Protein AF-A0A814L2W8-F1 (afdb_monomer_lite)

Radius of gyration: 15.25 Å; chains: 1; bounding box: 30×23×44 Å

Sequence (89 aa):
MGQLGEVAVYVMLTGIIQFAYCLLVGTFPFNSFLSGFISTVGCFVLAASLRIQLNKANQSTFNVTPERAFADFVFAHIILHLVVMNFIG

Organism: Adineta ricciae (NCBI:txid249248)

Structure (mmCIF, N/CA/C/O backbone):
data_AF-A0A814L2W8-F1
#
_entry.id   AF-A0A814L2W8-F1
#
loop_
_atom_site.group_PDB
_atom_site.id
_atom_site.type_symbol
_atom_site.label_atom_id
_atom_site.label_alt_id
_atom_site.label_comp_id
_atom_site.label_asym_id
_atom_site.label_entity_id
_atom_site.label_seq_id
_atom_site.pdbx_PDB_ins_code
_atom_site.Cartn_x
_atom_site.Cartn_y
_atom_site.Cartn_z
_atom_site.occupancy
_atom_site.B_iso_or_equiv
_atom_site.auth_seq_id
_atom_site.auth_comp_id
_atom_site.auth_asym_id
_atom_site.auth_atom_id
_atom_site.pdbx_PDB_model_num
ATOM 1 N N . MET A 1 1 ? -16.410 -5.068 7.577 1.00 53.00 1 MET A N 1
ATOM 2 C CA . MET A 1 1 ? -15.187 -5.889 7.767 1.00 53.00 1 MET A CA 1
ATOM 3 C C . MET A 1 1 ? -14.790 -6.682 6.513 1.00 53.00 1 MET A C 1
ATOM 5 O O . MET A 1 1 ? -13.607 -6.957 6.371 1.00 53.00 1 MET A O 1
ATOM 9 N N . GLY A 1 2 ? -15.719 -6.997 5.591 1.00 62.62 2 GLY A N 1
ATOM 10 C CA . GLY A 1 2 ? -15.397 -7.634 4.297 1.00 62.62 2 GLY A CA 1
ATOM 11 C C . GLY A 1 2 ? -14.568 -6.755 3.349 1.00 62.62 2 GLY A C 1
ATOM 12 O O . GLY A 1 2 ? -13.516 -7.186 2.893 1.00 62.62 2 GLY A O 1
ATOM 13 N N . GLN A 1 3 ? -14.951 -5.484 3.185 1.00 68.19 3 GLN A N 1
ATOM 14 C CA . GLN A 1 3 ? -14.335 -4.570 2.207 1.00 68.19 3 GLN A CA 1
ATOM 15 C C . GLN A 1 3 ? -12.818 -4.359 2.394 1.00 68.19 3 GLN A C 1
ATOM 17 O O . GLN A 1 3 ? -12.072 -4.335 1.423 1.00 68.19 3 GLN A O 1
ATOM 22 N N . LEU A 1 4 ? -12.321 -4.268 3.636 1.00 73.50 4 LEU A N 1
ATOM 23 C CA . LEU A 1 4 ? -10.883 -4.086 3.899 1.00 73.50 4 LEU A CA 1
ATOM 24 C C . LEU A 1 4 ? -10.059 -5.336 3.528 1.00 73.50 4 LEU A C 1
ATOM 26 O O . LEU A 1 4 ? -8.895 -5.233 3.152 1.00 73.50 4 LEU A O 1
ATOM 30 N N . GLY A 1 5 ? -10.665 -6.524 3.636 1.00 77.50 5 GLY A N 1
ATOM 31 C CA . GLY A 1 5 ? -10.042 -7.776 3.206 1.00 77.50 5 GLY A CA 1
ATOM 32 C C . GLY A 1 5 ? -9.943 -7.878 1.689 1.00 77.50 5 GLY A C 1
ATOM 33 O O . GLY A 1 5 ? -8.900 -8.271 1.179 1.00 77.50 5 GLY A O 1
ATOM 34 N N . GLU A 1 6 ? -10.993 -7.471 0.978 1.00 81.94 6 GLU A N 1
ATOM 35 C CA . GLU A 1 6 ? -11.014 -7.453 -0.489 1.00 81.94 6 GLU A CA 1
ATOM 36 C C . GLU A 1 6 ? -9.962 -6.489 -1.051 1.00 81.94 6 GLU A C 1
ATOM 38 O O . GLU A 1 6 ? -9.207 -6.860 -1.948 1.00 81.94 6 GLU A O 1
ATOM 43 N N . VAL A 1 7 ? -9.830 -5.297 -0.457 1.00 84.12 7 VAL A N 1
ATOM 44 C CA . VAL A 1 7 ? -8.786 -4.326 -0.826 1.00 84.12 7 VAL A CA 1
ATOM 45 C C . VAL A 1 7 ? -7.385 -4.893 -0.585 1.00 84.12 7 VAL A C 1
ATOM 47 O O . VAL A 1 7 ? -6.522 -4.766 -1.450 1.00 84.12 7 VAL A O 1
ATOM 50 N N . ALA A 1 8 ? -7.145 -5.564 0.546 1.00 85.88 8 ALA A N 1
ATOM 51 C CA . ALA A 1 8 ? -5.844 -6.171 0.829 1.00 85.88 8 ALA A CA 1
ATOM 52 C C . ALA A 1 8 ? -5.480 -7.267 -0.189 1.00 85.88 8 ALA A C 1
ATOM 54 O O . ALA A 1 8 ? -4.347 -7.313 -0.665 1.00 85.88 8 ALA A O 1
ATOM 55 N N . VAL A 1 9 ? -6.441 -8.116 -0.569 1.00 88.12 9 VAL A N 1
ATOM 56 C CA . VAL A 1 9 ? -6.233 -9.148 -1.597 1.00 88.12 9 VAL A CA 1
ATOM 57 C C . VAL A 1 9 ? -5.965 -8.514 -2.962 1.00 88.12 9 VAL A C 1
ATOM 59 O O . VAL A 1 9 ? -5.021 -8.912 -3.638 1.00 88.12 9 VAL A O 1
ATOM 62 N N . TYR A 1 10 ? -6.739 -7.498 -3.349 1.00 86.94 10 TYR A N 1
ATOM 63 C CA . TYR A 1 10 ? -6.537 -6.767 -4.602 1.00 86.94 10 TYR A CA 1
ATOM 64 C C . TYR A 1 10 ? -5.137 -6.138 -4.692 1.00 86.94 10 TYR A C 1
ATOM 66 O O . TYR A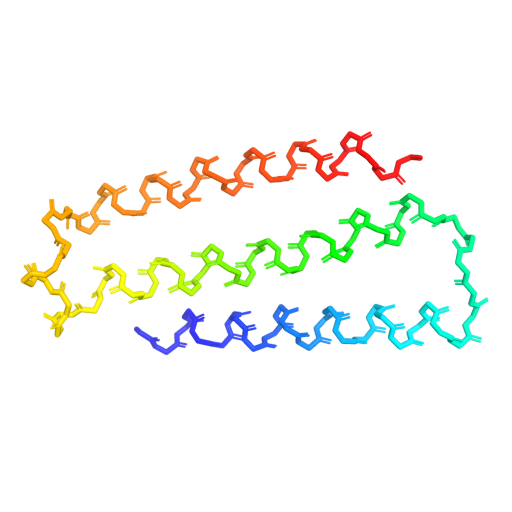 1 10 ? -4.425 -6.312 -5.685 1.00 86.94 10 TYR A O 1
ATOM 74 N N . VAL A 1 11 ? -4.706 -5.449 -3.633 1.00 90.56 11 VAL A N 1
ATOM 75 C CA . VAL A 1 11 ? -3.387 -4.808 -3.565 1.00 90.56 11 VAL A CA 1
ATOM 76 C C . VAL A 1 11 ? -2.261 -5.849 -3.596 1.00 90.56 11 VAL A C 1
ATOM 78 O O . VAL A 1 11 ? -1.278 -5.668 -4.313 1.00 90.56 11 VAL A O 1
ATOM 81 N N . MET A 1 12 ? -2.423 -6.969 -2.886 1.00 90.38 12 MET A N 1
ATOM 82 C CA . MET A 1 12 ? -1.466 -8.080 -2.901 1.00 90.38 12 MET A CA 1
ATOM 83 C C . MET A 1 12 ? -1.311 -8.680 -4.305 1.00 90.38 12 MET A C 1
ATOM 85 O O . MET A 1 12 ? -0.190 -8.855 -4.778 1.00 90.38 12 MET A O 1
ATOM 89 N N . LEU A 1 13 ? -2.423 -8.957 -4.994 1.00 92.00 13 LEU A N 1
ATOM 90 C CA . LEU A 1 13 ? -2.400 -9.468 -6.369 1.00 92.00 13 LEU A CA 1
ATOM 91 C C . LEU A 1 13 ? -1.713 -8.485 -7.323 1.00 92.00 13 LEU A C 1
ATOM 93 O O . LEU A 1 13 ? -0.925 -8.901 -8.168 1.00 92.00 13 LEU A O 1
ATOM 97 N N . THR A 1 14 ? -1.951 -7.184 -7.149 1.00 92.56 14 THR A N 1
ATOM 98 C CA . THR A 1 14 ? -1.312 -6.135 -7.957 1.00 92.56 14 THR A CA 1
ATOM 99 C C . THR A 1 14 ? 0.211 -6.135 -7.781 1.00 92.56 14 THR A C 1
ATOM 101 O O . THR A 1 14 ? 0.939 -6.087 -8.773 1.00 92.56 14 THR A O 1
ATOM 104 N N . GLY A 1 15 ? 0.706 -6.266 -6.544 1.00 91.81 15 GLY A N 1
ATOM 105 C CA . GLY A 1 15 ? 2.142 -6.376 -6.263 1.00 91.81 15 GLY A CA 1
ATOM 106 C C . GLY A 1 15 ? 2.777 -7.638 -6.861 1.00 91.81 15 GLY A C 1
ATOM 107 O O . GLY A 1 15 ? 3.865 -7.570 -7.433 1.00 91.81 15 GLY A O 1
ATOM 108 N N . ILE A 1 16 ? 2.076 -8.779 -6.809 1.00 94.94 16 ILE A N 1
ATOM 109 C CA . ILE A 1 16 ? 2.523 -10.032 -7.445 1.00 94.94 16 ILE A CA 1
ATOM 110 C C . ILE A 1 16 ? 2.639 -9.855 -8.963 1.00 94.94 16 ILE A C 1
ATOM 112 O O . ILE A 1 16 ? 3.642 -10.253 -9.552 1.00 94.94 16 ILE A O 1
ATOM 116 N N . ILE A 1 17 ? 1.642 -9.233 -9.597 1.00 94.31 17 ILE A N 1
ATOM 117 C CA . ILE A 1 17 ? 1.645 -8.979 -11.042 1.00 94.31 17 ILE A CA 1
ATOM 118 C C . ILE A 1 17 ? 2.791 -8.033 -11.429 1.00 94.31 17 ILE A C 1
ATOM 120 O O . ILE A 1 17 ? 3.503 -8.317 -12.391 1.00 94.31 17 ILE A O 1
ATOM 124 N N . GLN A 1 18 ? 3.023 -6.952 -10.674 1.00 91.25 18 GLN A N 1
ATOM 125 C CA . GLN A 1 18 ? 4.161 -6.050 -10.899 1.00 91.25 18 GLN A CA 1
ATOM 126 C C . GLN A 1 18 ? 5.503 -6.779 -10.800 1.00 91.25 18 GLN A C 1
ATOM 128 O O . GLN A 1 18 ? 6.375 -6.587 -11.647 1.00 91.25 18 GLN A O 1
ATOM 133 N N . PHE A 1 19 ? 5.668 -7.626 -9.784 1.00 92.38 19 PHE A N 1
ATOM 134 C CA . PHE A 1 19 ? 6.884 -8.411 -9.605 1.00 92.38 19 PHE A CA 1
ATOM 135 C C . PHE A 1 19 ? 7.090 -9.402 -10.757 1.00 92.38 19 PHE A C 1
ATOM 137 O O . PHE A 1 19 ? 8.177 -9.466 -11.325 1.00 92.38 19 PHE A O 1
ATOM 144 N N . ALA A 1 20 ? 6.037 -10.113 -11.167 1.00 94.75 20 ALA A N 1
ATOM 145 C CA . ALA A 1 20 ? 6.088 -11.016 -12.313 1.00 94.75 20 ALA A CA 1
ATOM 146 C C . ALA A 1 20 ? 6.442 -10.274 -13.613 1.00 94.75 20 ALA A C 1
ATOM 148 O O . ALA A 1 20 ? 7.290 -10.739 -14.369 1.00 94.75 20 ALA A O 1
ATOM 149 N N . TYR A 1 21 ? 5.854 -9.098 -13.854 1.00 91.31 21 TYR A N 1
ATOM 150 C CA . TYR A 1 21 ? 6.189 -8.260 -15.007 1.00 91.31 21 TYR A CA 1
ATOM 151 C C . TYR A 1 21 ? 7.672 -7.863 -15.016 1.00 91.31 21 TYR A C 1
ATOM 153 O O . TYR A 1 21 ? 8.335 -7.990 -16.042 1.00 91.31 21 TYR A O 1
ATOM 161 N N . CYS A 1 22 ? 8.208 -7.454 -13.864 1.00 91.38 22 CYS A N 1
ATOM 162 C CA . CYS A 1 22 ? 9.619 -7.102 -13.701 1.00 91.38 22 CYS A CA 1
ATOM 163 C C . CYS A 1 22 ? 10.557 -8.277 -14.027 1.00 91.38 22 CYS A C 1
ATOM 165 O O . CYS A 1 22 ? 11.565 -8.096 -14.708 1.00 91.38 22 CYS A O 1
ATOM 167 N N . LEU A 1 23 ? 10.197 -9.497 -13.613 1.00 91.62 23 LEU A N 1
ATOM 168 C CA . LEU A 1 23 ? 10.958 -10.707 -13.943 1.00 91.62 23 LEU A CA 1
ATOM 169 C C . LEU A 1 23 ? 10.915 -11.060 -15.438 1.00 91.62 23 LEU A C 1
ATOM 171 O O . LEU A 1 23 ? 11.888 -11.601 -15.957 1.00 91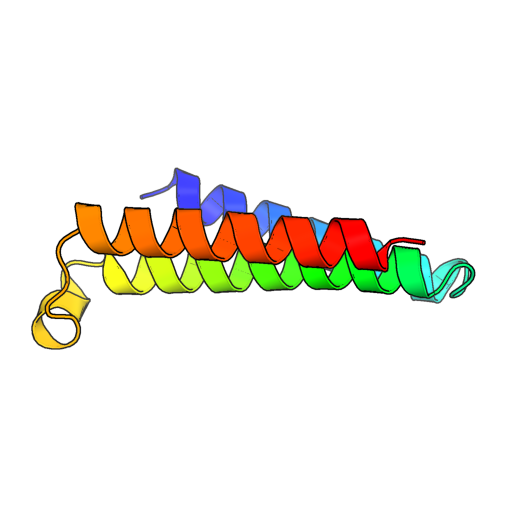.62 23 LEU A O 1
ATOM 175 N N . LEU A 1 24 ? 9.797 -10.789 -16.119 1.00 92.94 24 LEU A N 1
ATOM 176 C CA . LEU A 1 24 ? 9.584 -11.174 -17.519 1.00 92.94 24 LEU A CA 1
ATOM 177 C C . LEU A 1 24 ? 10.133 -10.153 -18.523 1.00 92.94 24 LEU A C 1
ATOM 179 O O . LEU A 1 24 ? 10.694 -10.541 -19.544 1.00 92.94 24 LEU A O 1
ATOM 183 N N . VAL A 1 25 ? 9.934 -8.861 -18.261 1.00 91.00 25 VAL A N 1
ATOM 184 C CA . VAL A 1 25 ? 10.233 -7.768 -19.206 1.00 91.00 25 VAL A CA 1
ATOM 185 C C . VAL A 1 25 ? 11.526 -7.034 -18.840 1.00 91.00 25 VAL A C 1
ATOM 187 O O . VAL A 1 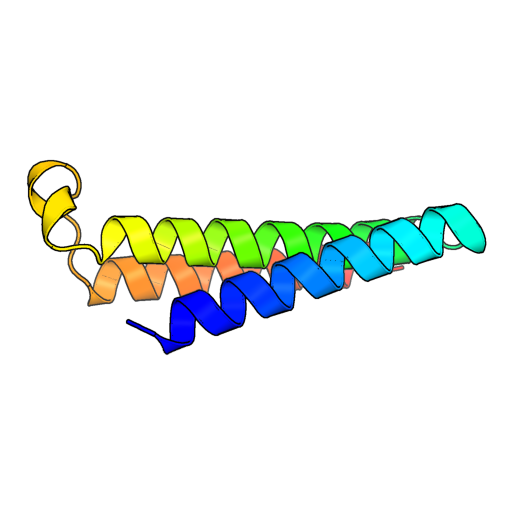25 ? 12.148 -6.405 -19.694 1.00 91.00 25 VAL A O 1
ATOM 190 N N . GLY A 1 26 ? 11.976 -7.164 -17.592 1.00 86.19 26 GLY A N 1
ATOM 191 C CA . GLY A 1 26 ? 13.174 -6.517 -17.076 1.00 86.19 26 GLY A CA 1
ATOM 192 C C . GLY A 1 26 ? 12.868 -5.310 -16.192 1.00 86.19 26 GLY A C 1
ATOM 193 O O . GLY A 1 26 ? 11.723 -4.956 -15.917 1.00 86.19 26 GLY A O 1
ATOM 194 N N . THR A 1 27 ? 13.940 -4.682 -15.717 1.00 84.81 27 THR A N 1
ATOM 195 C CA . THR A 1 27 ? 13.913 -3.733 -14.599 1.00 84.81 27 THR A CA 1
ATOM 196 C C . THR A 1 27 ? 14.007 -2.271 -15.022 1.00 84.81 27 THR A C 1
ATOM 198 O O . THR A 1 27 ? 14.123 -1.423 -14.150 1.00 84.81 27 THR A O 1
ATOM 201 N N . PHE A 1 28 ? 13.997 -1.933 -16.314 1.00 87.94 28 PHE A N 1
ATOM 202 C CA . PHE A 1 28 ? 14.125 -0.540 -16.757 1.00 87.94 28 PHE A CA 1
ATOM 203 C C . PHE A 1 28 ? 12.749 0.094 -17.037 1.00 87.94 28 PHE A C 1
ATOM 205 O O . PHE A 1 28 ? 12.029 -0.433 -17.887 1.00 87.94 28 PHE A O 1
ATOM 212 N N . PRO A 1 29 ? 12.387 1.236 -16.411 1.00 86.06 29 PRO A N 1
ATOM 213 C CA . PRO A 1 29 ? 13.088 1.962 -15.338 1.00 86.06 29 PRO A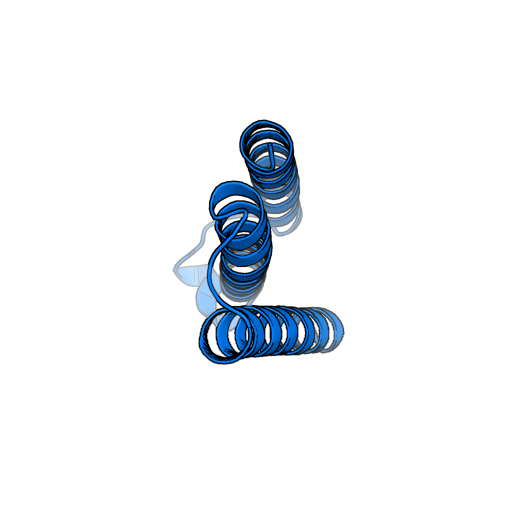 CA 1
ATOM 214 C C . PRO A 1 29 ? 12.862 1.366 -13.929 1.00 86.06 29 PRO A C 1
ATOM 216 O O . PRO A 1 29 ? 11.730 1.102 -13.516 1.00 86.06 29 PRO A O 1
ATOM 219 N N . PHE A 1 30 ? 13.947 1.202 -13.156 1.00 88.31 30 PHE A N 1
ATOM 220 C CA . PHE A 1 30 ? 13.915 0.455 -11.883 1.00 88.31 30 PHE A CA 1
ATOM 221 C C . PHE A 1 30 ? 13.210 1.221 -10.768 1.00 88.31 30 PHE A C 1
ATOM 223 O O . PHE A 1 30 ? 12.476 0.625 -9.983 1.00 88.31 30 PHE A O 1
ATOM 230 N N . ASN A 1 31 ? 13.374 2.543 -10.740 1.00 92.00 31 ASN A N 1
ATOM 231 C CA . ASN A 1 31 ? 12.718 3.416 -9.771 1.00 92.00 31 ASN A CA 1
ATOM 232 C C . ASN A 1 31 ? 11.194 3.368 -9.902 1.00 92.00 31 ASN A C 1
ATOM 234 O O . ASN A 1 31 ? 10.500 3.236 -8.898 1.00 92.00 31 ASN A O 1
ATOM 238 N N . SER A 1 32 ? 10.662 3.369 -11.127 1.00 91.75 32 SER A N 1
ATOM 239 C CA . SER A 1 32 ? 9.216 3.278 -11.346 1.00 91.75 32 SER A CA 1
ATOM 240 C C . SER A 1 32 ? 8.655 1.916 -10.929 1.00 91.75 32 SER A C 1
ATOM 242 O O . SER A 1 32 ? 7.589 1.860 -10.314 1.00 91.75 32 SER A O 1
ATOM 244 N N . PHE A 1 33 ? 9.383 0.822 -11.196 1.00 92.75 33 PHE A N 1
ATOM 2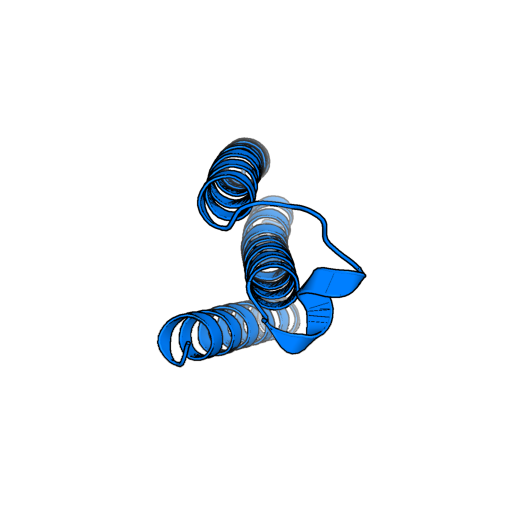45 C CA . PHE A 1 33 ? 9.023 -0.501 -10.676 1.00 92.75 33 PHE A CA 1
ATOM 246 C C . PHE A 1 33 ? 9.031 -0.512 -9.144 1.00 92.75 33 PHE A C 1
ATOM 248 O O . PHE A 1 33 ? 8.040 -0.902 -8.528 1.00 92.75 33 PHE A O 1
ATOM 255 N N . LEU A 1 34 ? 10.126 -0.062 -8.528 1.00 92.94 34 LEU A N 1
ATOM 256 C CA . LEU A 1 34 ? 10.296 -0.098 -7.081 1.00 92.94 34 LEU A CA 1
ATOM 257 C C . LEU A 1 34 ? 9.270 0.802 -6.377 1.00 92.94 34 LEU A C 1
ATOM 259 O O . LEU A 1 34 ? 8.686 0.386 -5.384 1.00 92.94 34 LEU A O 1
ATOM 263 N N . SER A 1 35 ? 8.988 1.986 -6.922 1.00 95.31 35 SER A N 1
ATOM 264 C CA . SER A 1 35 ? 7.947 2.905 -6.449 1.00 95.31 35 SER A CA 1
ATOM 265 C C . SER A 1 35 ? 6.562 2.248 -6.476 1.00 95.31 35 SER A C 1
ATOM 267 O O . SER A 1 35 ? 5.870 2.208 -5.454 1.00 95.31 35 SER A O 1
ATOM 269 N N . GLY A 1 36 ? 6.182 1.641 -7.605 1.00 93.25 36 GLY A N 1
ATOM 270 C CA . GLY A 1 36 ? 4.918 0.914 -7.726 1.00 93.25 36 GLY A CA 1
ATOM 271 C C . GLY A 1 36 ? 4.824 -0.283 -6.773 1.00 93.25 36 GLY A C 1
ATOM 272 O O . GLY A 1 36 ? 3.807 -0.470 -6.102 1.00 93.25 36 GLY A O 1
ATOM 273 N N . PHE A 1 37 ? 5.904 -1.054 -6.653 1.00 93.88 37 PHE A N 1
ATOM 274 C CA . PHE A 1 37 ? 5.958 -2.222 -5.780 1.00 93.88 37 PHE A CA 1
ATOM 275 C C . PHE A 1 37 ? 5.900 -1.836 -4.292 1.00 93.88 37 PHE A C 1
ATOM 277 O O . PHE A 1 37 ? 5.135 -2.419 -3.527 1.00 93.88 37 PHE A O 1
ATOM 284 N N . ILE A 1 38 ? 6.633 -0.802 -3.870 1.00 94.25 38 ILE A N 1
ATOM 285 C CA . ILE A 1 38 ? 6.572 -0.272 -2.499 1.00 94.25 38 ILE A CA 1
ATOM 286 C C . ILE A 1 38 ? 5.176 0.275 -2.192 1.00 94.25 38 ILE A C 1
ATOM 288 O O . ILE A 1 38 ? 4.682 0.070 -1.084 1.00 94.25 38 ILE A O 1
ATOM 292 N N . SER A 1 39 ? 4.514 0.924 -3.155 1.00 95.62 39 SER A N 1
ATOM 293 C CA . SER A 1 39 ? 3.136 1.396 -2.983 1.00 95.62 39 SER A CA 1
ATOM 294 C C . SER A 1 39 ? 2.182 0.239 -2.671 1.00 95.62 39 SER A C 1
ATOM 296 O O . SER A 1 39 ? 1.445 0.302 -1.686 1.00 95.62 39 SER A O 1
ATOM 298 N N . THR A 1 40 ? 2.239 -0.856 -3.438 1.00 95.19 40 THR A N 1
ATOM 299 C CA . THR A 1 40 ? 1.366 -2.017 -3.197 1.00 95.19 40 THR A CA 1
ATOM 300 C C . THR A 1 40 ? 1.675 -2.697 -1.860 1.00 95.19 40 THR A C 1
ATOM 302 O O . THR A 1 40 ? 0.768 -2.918 -1.056 1.00 95.19 40 THR A O 1
ATOM 305 N N . VAL A 1 41 ? 2.948 -2.947 -1.543 1.00 94.69 41 VAL A N 1
ATOM 306 C CA . VAL A 1 41 ? 3.340 -3.541 -0.252 1.00 94.69 41 VAL A CA 1
ATOM 307 C C . VAL A 1 41 ? 2.940 -2.642 0.925 1.00 94.69 41 VAL A C 1
ATOM 309 O O . VAL A 1 41 ? 2.352 -3.120 1.897 1.00 94.69 41 VAL A O 1
ATOM 312 N N . GLY A 1 42 ? 3.201 -1.337 0.840 1.00 95.31 42 GLY A N 1
ATOM 313 C CA . GLY A 1 42 ? 2.869 -0.373 1.888 1.00 95.31 42 GLY A CA 1
ATOM 314 C C . GLY A 1 42 ? 1.365 -0.292 2.151 1.00 95.31 42 GLY A C 1
ATOM 315 O O . GLY A 1 42 ? 0.933 -0.394 3.299 1.00 95.31 42 GLY A O 1
ATOM 316 N N . CYS A 1 43 ? 0.552 -0.203 1.097 1.00 94.56 43 CYS A N 1
ATOM 317 C CA . CYS A 1 43 ? -0.907 -0.196 1.208 1.00 94.56 43 CYS A CA 1
ATOM 318 C C . CYS A 1 43 ? -1.443 -1.476 1.868 1.00 94.56 43 CYS A C 1
ATOM 320 O O . CYS A 1 43 ? -2.324 -1.402 2.728 1.00 94.56 43 CYS A O 1
ATOM 322 N N . PHE A 1 44 ? -0.884 -2.642 1.526 1.00 93.94 44 PHE A N 1
ATOM 323 C CA . PHE A 1 44 ? -1.248 -3.912 2.156 1.00 93.94 44 PHE A CA 1
ATOM 324 C C . PHE A 1 44 ? -0.929 -3.923 3.658 1.00 93.94 44 PHE A C 1
ATOM 326 O O . PHE A 1 44 ? -1.792 -4.259 4.472 1.00 93.94 44 PHE A O 1
ATOM 333 N N . VAL A 1 45 ? 0.285 -3.512 4.042 1.00 94.81 45 VAL A N 1
ATOM 334 C CA . VAL A 1 45 ? 0.727 -3.490 5.447 1.00 94.81 45 VAL A CA 1
ATOM 335 C C . VAL A 1 45 ? -0.101 -2.513 6.282 1.00 94.81 45 VAL A C 1
ATOM 337 O O . VAL A 1 45 ? -0.503 -2.850 7.400 1.00 94.81 45 VAL A O 1
ATOM 340 N N . LEU A 1 46 ? -0.413 -1.331 5.746 1.00 94.75 46 LEU A N 1
ATOM 341 C CA . LEU A 1 46 ? -1.259 -0.347 6.425 1.00 94.75 46 LEU A CA 1
ATOM 342 C C . LEU A 1 46 ? -2.690 -0.871 6.607 1.00 94.75 46 LEU A C 1
ATOM 344 O O . LEU A 1 46 ? -3.247 -0.765 7.700 1.00 94.75 46 LEU A O 1
ATOM 348 N N . ALA A 1 47 ? -3.272 -1.500 5.580 1.00 92.62 47 ALA A N 1
ATOM 349 C CA . ALA A 1 47 ? -4.608 -2.089 5.670 1.00 92.62 47 ALA A CA 1
ATOM 350 C C . ALA A 1 47 ? -4.657 -3.251 6.679 1.00 92.62 47 ALA A C 1
ATOM 352 O O . ALA A 1 47 ? -5.596 -3.347 7.473 1.00 92.62 47 ALA A O 1
ATOM 353 N N . ALA A 1 48 ? -3.631 -4.108 6.701 1.00 92.00 48 ALA A N 1
ATOM 354 C CA . ALA A 1 48 ? -3.503 -5.182 7.684 1.00 92.00 48 ALA A CA 1
ATOM 355 C C . ALA A 1 48 ? -3.370 -4.630 9.113 1.00 92.00 48 ALA A C 1
ATOM 357 O O . ALA A 1 48 ? -4.065 -5.090 10.020 1.00 92.00 48 ALA A O 1
ATOM 358 N N . SER A 1 49 ? -2.550 -3.594 9.302 1.00 92.56 49 SER A N 1
ATOM 359 C CA . SER A 1 49 ? -2.367 -2.916 10.592 1.00 92.56 49 SER A CA 1
ATOM 360 C C . SER A 1 49 ? -3.665 -2.289 11.098 1.00 92.56 49 SER A C 1
ATOM 362 O O . SER A 1 49 ? -4.021 -2.456 12.265 1.00 92.56 49 SER A O 1
ATOM 364 N N . LEU A 1 50 ? -4.421 -1.613 10.227 1.00 92.75 50 LEU A N 1
ATOM 365 C CA . LEU A 1 50 ? -5.734 -1.068 10.573 1.00 92.75 50 LEU A CA 1
ATOM 366 C C . LEU A 1 50 ? -6.710 -2.191 10.949 1.00 92.75 50 LEU A C 1
ATOM 368 O O . LEU A 1 50 ? -7.418 -2.097 11.949 1.00 92.75 50 LEU A O 1
ATOM 372 N N . ARG A 1 51 ? -6.716 -3.298 10.197 1.00 91.38 51 ARG A N 1
ATOM 373 C CA . ARG A 1 51 ? -7.579 -4.453 10.480 1.00 91.38 51 ARG A CA 1
ATOM 374 C C . ARG A 1 51 ? -7.310 -5.059 11.857 1.00 91.38 51 ARG A C 1
ATOM 376 O O . ARG A 1 51 ? -8.258 -5.438 12.541 1.00 91.38 51 ARG A O 1
ATOM 383 N N . ILE A 1 52 ? -6.040 -5.171 12.242 1.00 91.69 52 ILE A N 1
ATOM 384 C CA . ILE A 1 52 ? -5.627 -5.714 13.541 1.00 91.69 52 ILE A CA 1
ATOM 385 C C . ILE A 1 52 ? -6.090 -4.796 14.676 1.00 91.69 52 ILE A C 1
ATOM 387 O O . ILE A 1 52 ? -6.625 -5.306 15.661 1.00 91.69 52 ILE A O 1
ATOM 391 N N . GLN A 1 53 ? -5.946 -3.477 14.513 1.00 91.00 53 GLN A N 1
ATOM 392 C CA . GLN A 1 53 ? -6.358 -2.476 15.506 1.00 91.00 53 GLN A CA 1
ATOM 393 C C . GLN A 1 53 ? -7.883 -2.375 15.659 1.00 91.00 53 GLN A C 1
ATOM 395 O O . GLN A 1 53 ? -8.382 -2.192 16.764 1.00 91.00 53 GLN A O 1
ATOM 400 N N . LEU A 1 54 ? -8.641 -2.539 14.571 1.00 89.50 54 LEU A N 1
ATOM 401 C CA . LEU A 1 54 ? -10.109 -2.493 14.595 1.00 89.50 54 LEU A CA 1
ATOM 402 C C . LEU A 1 54 ? -10.762 -3.812 15.043 1.00 89.50 54 LEU A C 1
ATOM 404 O O . LEU A 1 54 ? -11.983 -3.875 15.213 1.00 89.50 54 LEU A O 1
ATOM 408 N N . ASN A 1 55 ? -9.988 -4.887 15.210 1.00 89.88 55 ASN A N 1
ATOM 409 C CA . ASN A 1 55 ? -10.527 -6.172 15.633 1.00 89.88 55 ASN A CA 1
ATOM 410 C C . ASN A 1 55 ? -10.869 -6.153 17.130 1.00 89.88 55 ASN A C 1
ATOM 412 O O . ASN A 1 55 ? -9.989 -5.993 17.974 1.00 89.88 55 ASN A O 1
ATOM 416 N N . LYS A 1 56 ? -12.141 -6.413 17.462 1.00 85.38 56 LYS A N 1
ATOM 417 C CA . LYS A 1 56 ? -12.633 -6.461 18.849 1.00 85.38 56 LYS A CA 1
ATOM 418 C C . LYS A 1 56 ? -11.859 -7.448 19.730 1.00 85.38 56 LYS A C 1
ATOM 420 O O . LYS A 1 56 ? -11.663 -7.178 20.908 1.00 85.38 56 LYS A O 1
ATOM 425 N N . ALA A 1 57 ? -11.378 -8.552 19.154 1.00 88.75 57 ALA A N 1
ATOM 426 C CA . ALA A 1 57 ? -10.577 -9.546 19.872 1.00 88.75 57 ALA A CA 1
ATOM 427 C C . ALA A 1 57 ? -9.228 -8.998 20.377 1.00 88.75 57 ALA A C 1
ATOM 429 O O . ALA A 1 57 ? -8.678 -9.529 21.335 1.00 88.75 57 ALA A O 1
ATOM 430 N N . ASN A 1 58 ? -8.716 -7.928 19.760 1.00 87.12 58 ASN A N 1
ATOM 431 C CA . ASN A 1 58 ? -7.411 -7.348 20.071 1.00 87.12 58 ASN A CA 1
ATOM 432 C C . ASN A 1 58 ? -7.509 -6.072 20.929 1.00 87.12 58 ASN A C 1
ATOM 434 O O . ASN A 1 58 ? -6.493 -5.420 21.167 1.00 87.12 58 ASN A O 1
ATOM 438 N N . GLN A 1 59 ? -8.702 -5.689 21.403 1.00 82.00 59 GLN A N 1
ATOM 439 C CA . GLN A 1 59 ? -8.879 -4.440 22.162 1.00 82.00 59 GLN A CA 1
ATOM 440 C C . GLN A 1 59 ? -8.152 -4.424 23.507 1.00 82.00 59 GLN A C 1
ATOM 442 O O . GLN A 1 59 ? -7.785 -3.358 23.986 1.00 82.00 59 GLN A O 1
ATOM 447 N N . SER A 1 60 ? -7.896 -5.588 24.106 1.00 85.50 60 SER A N 1
ATOM 448 C CA . SER A 1 60 ? -7.066 -5.684 25.312 1.00 85.50 60 SER A CA 1
ATOM 449 C C . SER A 1 60 ? -5.593 -5.352 25.047 1.00 85.50 60 SER A C 1
ATOM 451 O O . SER A 1 60 ? -4.884 -4.949 25.964 1.00 85.50 60 SER A O 1
ATOM 453 N 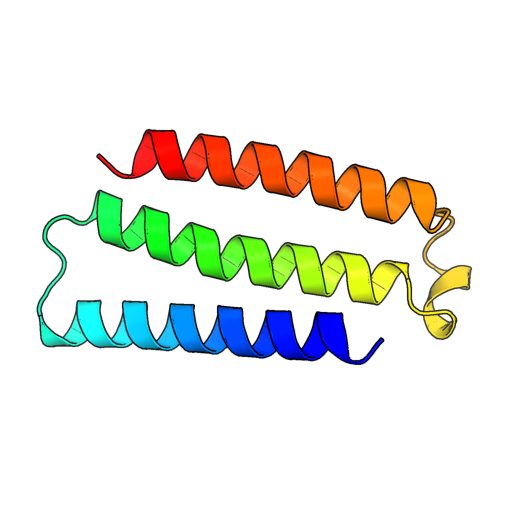N . THR A 1 61 ? -5.128 -5.509 23.805 1.00 87.94 61 THR A N 1
ATOM 454 C CA . THR A 1 61 ? -3.753 -5.212 23.378 1.00 87.94 61 THR A CA 1
ATOM 455 C C . THR A 1 61 ? -3.614 -3.782 22.860 1.00 87.94 61 THR A C 1
ATOM 457 O O . THR A 1 61 ? -2.606 -3.130 23.122 1.00 87.94 61 THR A O 1
ATOM 460 N N . PHE A 1 62 ? -4.620 -3.276 22.143 1.00 84.56 62 PHE A N 1
ATOM 461 C CA . PHE A 1 62 ? -4.596 -1.945 21.538 1.00 84.56 62 PHE A CA 1
ATOM 462 C C . PHE A 1 62 ? -5.606 -1.021 22.223 1.00 84.56 62 PHE A C 1
ATOM 464 O O . PHE A 1 62 ? -6.801 -1.073 21.940 1.00 84.56 62 PHE A O 1
ATOM 471 N N . ASN A 1 63 ? -5.117 -0.125 23.084 1.00 85.19 63 ASN A N 1
ATOM 472 C CA . ASN A 1 63 ? -5.930 0.925 23.706 1.00 85.19 63 ASN A CA 1
ATOM 473 C C . ASN A 1 63 ? -6.068 2.152 22.779 1.00 85.19 63 ASN A C 1
ATOM 475 O O . ASN A 1 63 ? -5.640 3.259 23.111 1.00 85.19 63 ASN A O 1
ATOM 479 N N . VAL A 1 64 ? -6.585 1.935 21.568 1.00 87.88 64 VAL A N 1
ATOM 480 C CA . VAL A 1 64 ? -6.721 2.955 20.518 1.00 87.88 64 VAL A CA 1
ATOM 481 C C . VAL A 1 64 ? -8.174 2.992 20.060 1.00 87.88 64 VAL A C 1
ATOM 483 O O . VAL A 1 64 ? -8.778 1.949 19.812 1.00 87.88 64 VAL A O 1
ATOM 486 N N . THR A 1 65 ? -8.753 4.189 19.949 1.00 91.00 65 THR A N 1
ATOM 487 C CA . THR A 1 65 ? -10.123 4.329 19.445 1.00 91.00 65 THR A CA 1
ATOM 488 C C . THR A 1 65 ? -10.171 4.073 17.932 1.00 91.00 65 THR A C 1
ATOM 490 O O . THR A 1 65 ? -9.193 4.362 17.233 1.00 91.00 65 THR A O 1
ATOM 493 N N . PRO A 1 66 ? -11.288 3.558 17.386 1.00 89.94 66 PRO A N 1
ATOM 494 C CA . PRO A 1 66 ? -11.429 3.329 15.947 1.00 89.94 66 PRO A CA 1
ATOM 495 C C . PRO A 1 66 ? -11.144 4.573 15.096 1.00 89.94 66 PRO A C 1
ATOM 497 O O . PRO A 1 66 ? -10.529 4.469 14.035 1.00 89.94 66 PRO A O 1
ATOM 500 N N . GLU A 1 67 ? -11.542 5.751 15.578 1.00 93.31 67 GLU A N 1
ATOM 501 C CA . GLU A 1 67 ? -11.338 7.035 14.904 1.00 93.31 67 GLU A CA 1
ATOM 502 C C . GLU A 1 67 ? -9.852 7.394 14.839 1.00 93.31 67 GLU A C 1
ATOM 504 O O . GLU A 1 67 ? -9.370 7.849 13.802 1.00 93.31 67 GLU A O 1
ATOM 509 N N . ARG A 1 68 ? -9.108 7.141 15.924 1.00 93.69 68 ARG A N 1
ATOM 510 C CA . ARG A 1 68 ? -7.664 7.377 15.973 1.00 93.69 68 ARG A CA 1
ATOM 511 C C . ARG A 1 68 ? -6.912 6.409 15.066 1.00 93.69 68 ARG A C 1
ATOM 513 O O . ARG A 1 68 ? -6.090 6.853 14.275 1.00 93.69 68 ARG A O 1
ATOM 520 N N . ALA A 1 69 ? -7.241 5.117 15.116 1.00 93.19 69 ALA A N 1
ATOM 521 C CA . ALA A 1 69 ? -6.627 4.117 14.242 1.00 93.19 69 ALA A CA 1
ATOM 522 C C . ALA A 1 69 ? -6.849 4.446 12.753 1.00 93.19 69 ALA A C 1
ATOM 524 O O . ALA A 1 69 ? -5.948 4.278 11.931 1.00 93.19 69 ALA A O 1
ATOM 525 N N . PHE A 1 70 ? -8.035 4.955 12.403 1.00 93.06 70 PHE A N 1
ATOM 526 C CA . PHE A 1 70 ? -8.326 5.417 11.049 1.00 93.06 70 PHE A CA 1
ATOM 527 C C . PHE A 1 70 ? -7.541 6.683 10.672 1.00 93.06 70 PHE A C 1
ATOM 529 O O . PHE A 1 70 ? -7.006 6.755 9.567 1.00 93.06 70 PHE A O 1
ATOM 536 N N . ALA A 1 71 ? -7.427 7.661 11.575 1.00 95.62 71 ALA A N 1
ATOM 537 C CA . ALA A 1 71 ? -6.633 8.867 11.337 1.00 95.62 71 ALA A CA 1
ATOM 538 C C . ALA A 1 71 ? -5.146 8.540 11.108 1.00 95.62 71 ALA A C 1
ATOM 540 O O . ALA A 1 71 ? -4.554 9.028 10.144 1.00 95.62 71 ALA A O 1
ATOM 541 N N . ASP A 1 72 ? -4.575 7.656 11.931 1.00 95.44 72 ASP A N 1
ATOM 542 C CA . ASP A 1 72 ? -3.193 7.187 11.795 1.00 95.44 72 ASP A CA 1
ATOM 543 C C . ASP A 1 72 ? -2.988 6.451 10.456 1.00 95.44 72 ASP A C 1
ATOM 545 O O . ASP A 1 72 ? -1.991 6.674 9.765 1.00 95.44 72 ASP A O 1
ATOM 549 N N . PHE A 1 73 ? -3.963 5.633 10.038 1.00 95.25 73 PHE A N 1
ATOM 550 C CA . PHE A 1 73 ? -3.957 4.975 8.729 1.00 95.25 73 PHE A CA 1
ATOM 551 C C . PHE A 1 73 ? -3.942 5.984 7.573 1.00 95.25 73 PHE A C 1
ATOM 553 O O . PHE A 1 73 ? -3.102 5.869 6.682 1.00 95.25 73 PHE A O 1
ATOM 560 N N . VAL A 1 74 ? -4.833 6.983 7.581 1.00 96.38 74 VAL A N 1
ATOM 561 C CA . VAL A 1 74 ? -4.905 8.004 6.520 1.00 96.38 74 VAL A CA 1
ATOM 562 C C . VAL A 1 74 ? -3.611 8.812 6.458 1.00 96.38 74 VAL A C 1
ATOM 564 O O . VAL A 1 74 ? -3.066 9.017 5.374 1.00 96.38 74 VAL A O 1
ATOM 567 N N . PHE A 1 75 ? -3.087 9.230 7.610 1.00 97.38 75 PHE A N 1
ATOM 568 C CA . PHE A 1 75 ? -1.843 9.986 7.689 1.00 97.38 75 PHE A CA 1
ATOM 569 C C . PHE A 1 75 ? -0.656 9.196 7.119 1.00 97.38 75 PHE A C 1
ATOM 571 O O . PHE A 1 75 ? 0.063 9.694 6.249 1.00 97.38 75 PHE A O 1
ATOM 578 N N . ALA A 1 76 ? -0.492 7.936 7.533 1.00 97.19 76 ALA A N 1
ATOM 579 C CA . ALA A 1 76 ? 0.552 7.063 7.004 1.00 97.19 76 ALA A CA 1
ATOM 580 C C . ALA A 1 76 ? 0.386 6.805 5.496 1.00 97.19 76 ALA A C 1
ATOM 582 O O . ALA A 1 76 ? 1.371 6.782 4.758 1.00 97.19 76 ALA A O 1
ATOM 583 N N . HIS A 1 77 ? -0.853 6.663 5.020 1.00 95.75 77 HIS A N 1
ATOM 584 C CA . HIS A 1 77 ? -1.151 6.443 3.608 1.00 95.75 77 HIS A CA 1
ATOM 585 C C . HIS A 1 77 ? -0.795 7.658 2.740 1.00 95.75 77 HIS A C 1
ATOM 587 O O . HIS A 1 77 ? -0.268 7.489 1.640 1.00 95.75 77 HIS A O 1
ATOM 593 N N . ILE A 1 78 ? -1.029 8.879 3.234 1.00 97.94 78 ILE A N 1
ATOM 594 C CA . ILE A 1 78 ? -0.613 10.118 2.561 1.00 97.94 78 ILE A CA 1
ATOM 595 C C . ILE A 1 78 ? 0.912 10.174 2.447 1.00 97.94 78 ILE A C 1
ATOM 597 O O . ILE A 1 78 ? 1.429 10.396 1.354 1.00 97.94 78 ILE A O 1
ATOM 601 N N . ILE A 1 79 ? 1.635 9.922 3.543 1.00 97.62 79 ILE A N 1
ATOM 602 C CA . ILE A 1 79 ? 3.107 9.922 3.539 1.00 97.62 79 ILE A CA 1
ATOM 603 C C . ILE A 1 79 ? 3.646 8.886 2.551 1.00 97.62 79 ILE A C 1
ATOM 605 O O . ILE A 1 79 ? 4.521 9.207 1.748 1.00 97.62 79 ILE A O 1
ATOM 609 N N . LEU A 1 80 ? 3.092 7.670 2.563 1.00 96.56 80 LEU A N 1
ATOM 610 C CA . LEU A 1 80 ? 3.464 6.614 1.624 1.00 96.56 80 LEU A CA 1
ATOM 611 C C . LEU A 1 80 ? 3.329 7.089 0.172 1.00 96.56 80 LEU A C 1
ATOM 613 O O . LEU A 1 80 ? 4.268 6.946 -0.607 1.00 96.56 80 LEU A O 1
ATOM 617 N N . HIS A 1 81 ? 2.192 7.690 -0.188 1.00 95.69 81 HIS A N 1
ATOM 618 C CA . HIS A 1 81 ? 1.959 8.152 -1.557 1.00 95.69 81 HIS A CA 1
ATOM 619 C C . HIS A 1 81 ? 2.865 9.322 -1.945 1.00 95.69 81 HIS A C 1
ATOM 621 O O . HIS A 1 81 ? 3.331 9.368 -3.079 1.00 95.69 81 HIS A O 1
ATOM 627 N N . LEU A 1 82 ? 3.176 10.231 -1.018 1.00 96.94 82 LEU A N 1
ATOM 628 C CA . LEU A 1 82 ? 4.134 11.309 -1.272 1.00 96.94 82 LEU A CA 1
ATOM 629 C C . LEU A 1 82 ? 5.534 10.764 -1.586 1.00 96.94 82 LEU A C 1
ATOM 631 O O . LEU A 1 82 ? 6.156 11.201 -2.553 1.00 96.94 82 LEU A O 1
ATOM 635 N N . VAL A 1 83 ? 6.009 9.781 -0.814 1.00 95.50 83 VAL A N 1
ATOM 636 C CA . VAL A 1 83 ? 7.316 9.141 -1.041 1.00 95.50 83 VAL A CA 1
ATOM 637 C C . VAL A 1 83 ? 7.333 8.388 -2.373 1.00 95.50 83 VAL A C 1
ATOM 639 O O . VAL A 1 83 ? 8.262 8.554 -3.158 1.00 95.50 83 VAL A O 1
ATOM 642 N N . VAL A 1 84 ? 6.286 7.615 -2.667 1.00 95.94 84 VAL A N 1
ATOM 643 C CA . VAL A 1 84 ? 6.136 6.868 -3.929 1.00 95.94 84 VAL A CA 1
ATOM 644 C C . VAL A 1 84 ? 6.173 7.811 -5.135 1.00 95.94 84 VAL A C 1
ATOM 646 O O . VAL A 1 84 ? 6.932 7.568 -6.073 1.00 95.94 84 VAL A O 1
ATOM 649 N N . MET A 1 85 ? 5.418 8.914 -5.102 1.00 95.06 85 MET A N 1
ATOM 650 C CA . MET A 1 85 ? 5.386 9.897 -6.192 1.00 95.06 85 MET A CA 1
ATOM 651 C C . MET A 1 85 ? 6.717 10.632 -6.366 1.00 95.06 85 MET A C 1
ATOM 653 O O . MET A 1 85 ? 7.085 10.964 -7.488 1.00 95.06 85 MET A O 1
ATOM 657 N N . ASN A 1 86 ? 7.457 10.871 -5.282 1.00 93.38 86 ASN A N 1
ATOM 658 C CA . ASN A 1 86 ? 8.796 11.452 -5.360 1.00 93.38 86 ASN A CA 1
ATOM 659 C C . ASN A 1 86 ? 9.824 10.475 -5.958 1.00 93.38 86 ASN A C 1
ATOM 661 O O . ASN A 1 86 ? 10.744 10.906 -6.646 1.00 93.38 86 ASN A O 1
ATOM 665 N N . PHE A 1 87 ? 9.645 9.174 -5.719 1.00 91.50 87 PHE A N 1
ATOM 666 C CA . PHE A 1 87 ? 10.591 8.126 -6.099 1.00 91.50 87 PHE A CA 1
ATOM 667 C C . PHE A 1 87 ? 10.290 7.459 -7.454 1.00 91.50 87 PHE A C 1
ATOM 669 O O . PHE A 1 87 ? 11.066 6.633 -7.911 1.00 91.50 87 PHE A O 1
ATOM 676 N N . ILE A 1 88 ? 9.162 7.762 -8.107 1.00 90.75 88 ILE A N 1
ATOM 677 C CA . ILE A 1 88 ? 8.754 7.079 -9.350 1.00 90.75 88 ILE A CA 1
ATOM 678 C C . ILE A 1 88 ? 9.640 7.413 -10.566 1.00 90.75 88 ILE A C 1
ATOM 680 O O . ILE A 1 88 ? 9.622 6.658 -11.540 1.00 90.75 88 ILE A O 1
ATOM 684 N N . GLY A 1 89 ? 10.373 8.532 -10.511 1.00 81.00 89 GLY A N 1
ATOM 685 C CA . GLY A 1 89 ? 11.235 9.060 -11.578 1.00 81.00 89 GLY A CA 1
ATOM 686 C C . GLY A 1 89 ? 12.600 8.394 -11.690 1.00 81.00 89 GLY A C 1
ATOM 687 O O . GLY A 1 89 ? 13.192 8.030 -10.648 1.00 81.00 89 GLY A O 1
#

pLDDT: mean 90.29, std 7.15, range [53.0, 97.94]

Secondary structure (DSSP, 8-state):
-HHHHHHHHHHHHHHHHHHHHHHHH--SSHHHHHHHHHHHHHHHHHHHHHHHHT-GGGTTT----HHHHHHHHHHHHHHHHHHHHHH--

Foldseek 3Di:
DVVLVVLLVVLVVQLVVLVVCCVPVHCVVVLLSVLSNLLSVQSNVLSVQLVLQPDPVCCVVHVADNVRSVVVSVVSNVVSVVVSVVRND

InterPro domains:
  IPR003038 DAD/Ost2 [PF02109] (8-89)
  IPR003038 DAD/Ost2 [PIRSF005588] (9-89)
  IPR003038 DAD/Ost2 [PTHR10705] (8-89)